Protein AF-A0A2G9P4E6-F1 (afdb_monomer_lite)

pLDDT: mean 77.81, std 8.32, range [44.06, 91.06]

Structure (mmCIF, N/CA/C/O backbone):
data_AF-A0A2G9P4E6-F1
#
_entry.id   AF-A0A2G9P4E6-F1
#
loop_
_atom_site.group_PDB
_atom_site.id
_atom_site.type_symbol
_atom_site.label_atom_id
_atom_site.label_alt_id
_atom_site.label_comp_id
_atom_site.label_asym_id
_atom_site.label_entity_id
_atom_site.label_seq_id
_atom_site.pdbx_PDB_ins_code
_atom_site.Cartn_x
_atom_site.Cartn_y
_atom_site.Cartn_z
_atom_site.occupancy
_atom_site.B_iso_or_equiv
_atom_site.auth_seq_id
_atom_site.auth_comp_id
_atom_site.auth_asym_id
_atom_site.auth_atom_id
_atom_site.pdbx_PDB_model_num
ATOM 1 N N . MET A 1 1 ? 34.837 13.755 -9.586 1.00 62.09 1 MET A N 1
ATOM 2 C CA . MET A 1 1 ? 35.731 12.711 -10.131 1.00 62.09 1 MET A CA 1
ATOM 3 C C . MET A 1 1 ? 35.060 11.338 -10.249 1.00 62.09 1 MET A C 1
ATOM 5 O O . MET A 1 1 ? 34.879 10.914 -11.375 1.00 62.09 1 MET A O 1
ATOM 9 N N . ALA A 1 2 ? 34.609 10.658 -9.181 1.00 68.62 2 ALA A N 1
ATOM 10 C CA . ALA A 1 2 ? 33.966 9.331 -9.329 1.00 68.62 2 ALA A CA 1
ATOM 11 C C . ALA A 1 2 ? 32.611 9.359 -10.075 1.00 68.62 2 ALA A C 1
ATOM 13 O O . ALA A 1 2 ? 32.359 8.516 -10.927 1.00 68.62 2 ALA A O 1
ATOM 14 N N . LEU A 1 3 ? 31.765 10.362 -9.806 1.00 71.12 3 LEU A N 1
ATOM 15 C CA . LEU A 1 3 ? 30.466 10.526 -10.477 1.00 71.12 3 LEU A CA 1
ATOM 16 C C . LEU A 1 3 ? 30.617 10.814 -11.982 1.00 71.12 3 LEU A C 1
ATOM 18 O O . LEU A 1 3 ? 29.893 10.263 -12.796 1.00 71.12 3 LEU A O 1
ATOM 22 N N . GLU A 1 4 ? 31.603 11.634 -12.344 1.00 73.69 4 GLU A N 1
ATOM 23 C CA . GLU A 1 4 ? 31.941 11.991 -13.730 1.00 73.69 4 GLU A CA 1
ATOM 24 C C . GLU A 1 4 ? 32.407 10.773 -14.532 1.00 73.69 4 GLU A C 1
ATOM 26 O O . GLU A 1 4 ? 31.990 10.571 -15.667 1.00 73.69 4 GLU A O 1
ATOM 31 N N . HIS A 1 5 ? 33.211 9.909 -13.905 1.00 70.69 5 HIS A N 1
ATOM 32 C CA . HIS A 1 5 ? 33.653 8.664 -14.518 1.00 70.69 5 HIS A CA 1
ATOM 33 C C . HIS A 1 5 ? 32.486 7.689 -14.726 1.00 70.69 5 HIS A C 1
ATOM 35 O O . HIS A 1 5 ? 32.391 7.079 -15.784 1.00 70.69 5 HIS A O 1
ATOM 41 N N . VAL A 1 6 ? 31.565 7.569 -13.762 1.00 76.56 6 VAL A N 1
ATOM 42 C CA . VAL A 1 6 ? 30.367 6.721 -13.905 1.00 76.56 6 VAL A CA 1
ATOM 43 C C . VAL A 1 6 ? 29.456 7.233 -15.023 1.00 76.56 6 VAL A C 1
ATOM 45 O O . VAL A 1 6 ? 28.957 6.433 -15.810 1.00 76.56 6 VAL A O 1
ATOM 48 N N . VAL A 1 7 ? 29.274 8.552 -15.133 1.00 75.38 7 VAL A N 1
ATOM 49 C CA . VAL A 1 7 ? 28.469 9.172 -16.199 1.00 75.38 7 VAL A CA 1
ATOM 50 C C . VAL A 1 7 ? 29.104 8.950 -17.575 1.00 75.38 7 VAL A C 1
ATOM 52 O O . VAL A 1 7 ? 28.402 8.555 -18.504 1.00 75.38 7 VAL A O 1
ATOM 55 N N . ASN A 1 8 ? 30.423 9.118 -17.702 1.00 80.06 8 ASN A N 1
ATOM 56 C CA . ASN A 1 8 ? 31.126 8.892 -18.968 1.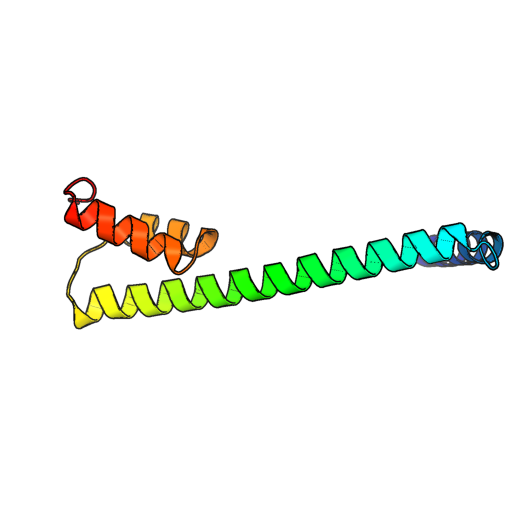00 80.06 8 ASN A CA 1
ATOM 57 C C . ASN A 1 8 ? 31.113 7.413 -19.377 1.00 80.06 8 ASN A C 1
ATOM 59 O O . ASN A 1 8 ? 30.799 7.100 -20.523 1.00 80.06 8 ASN A O 1
ATOM 63 N N . THR A 1 9 ? 31.342 6.490 -18.438 1.00 75.75 9 THR A N 1
ATOM 64 C CA . THR A 1 9 ? 31.268 5.044 -18.706 1.00 75.75 9 THR A CA 1
ATOM 65 C C . THR A 1 9 ? 29.844 4.599 -19.055 1.00 75.75 9 THR A C 1
ATOM 67 O O . THR A 1 9 ? 29.662 3.759 -19.937 1.00 75.75 9 THR A O 1
ATOM 70 N N . ALA A 1 10 ? 28.817 5.179 -18.424 1.00 70.00 10 ALA A N 1
ATOM 71 C CA . ALA A 1 10 ? 27.423 4.935 -18.791 1.00 70.00 10 ALA A CA 1
ATOM 72 C C . ALA A 1 10 ? 27.097 5.465 -20.199 1.00 70.00 10 ALA A C 1
ATOM 74 O O . ALA A 1 10 ? 26.399 4.786 -20.951 1.00 70.00 10 ALA A O 1
ATOM 75 N N . GLY A 1 11 ? 27.634 6.629 -20.579 1.00 69.50 11 GLY A N 1
ATOM 76 C CA . GLY A 1 11 ? 27.477 7.211 -21.917 1.00 69.50 11 GLY A CA 1
ATOM 77 C C . GLY A 1 11 ? 28.169 6.402 -23.019 1.00 69.50 11 GLY A C 1
ATOM 78 O O . GLY A 1 11 ? 27.571 6.145 -24.062 1.00 69.50 11 GLY A O 1
ATOM 79 N N . GLU A 1 12 ? 29.393 5.931 -22.776 1.00 73.38 12 GLU A N 1
ATOM 80 C CA . GLU A 1 12 ? 30.121 5.051 -23.703 1.00 73.38 12 GLU A CA 1
ATOM 81 C C . GLU A 1 12 ? 29.434 3.689 -23.856 1.00 73.38 12 GLU A C 1
ATOM 83 O O . GLU A 1 12 ? 29.288 3.181 -24.967 1.00 73.38 12 GLU A O 1
ATOM 88 N N . THR A 1 13 ? 28.933 3.128 -22.752 1.00 69.06 13 THR A N 1
ATOM 89 C CA . THR A 1 13 ? 28.157 1.882 -22.763 1.00 69.06 13 THR A CA 1
ATOM 90 C C . THR A 1 13 ? 26.848 2.062 -23.533 1.00 69.06 13 THR A C 1
ATOM 92 O O . THR A 1 13 ? 26.516 1.226 -24.365 1.00 69.06 13 THR A O 1
ATOM 95 N N . ALA A 1 14 ? 26.138 3.176 -23.330 1.00 64.12 14 ALA A N 1
ATOM 96 C CA . ALA A 1 14 ? 24.914 3.489 -24.062 1.00 64.12 14 ALA A CA 1
ATOM 97 C C . ALA A 1 14 ? 25.158 3.636 -25.573 1.00 64.12 14 ALA A C 1
ATOM 99 O O . ALA A 1 14 ? 24.364 3.125 -26.358 1.00 64.12 14 ALA A O 1
ATOM 100 N N . ASN A 1 15 ? 26.271 4.253 -25.986 1.00 68.19 15 ASN A N 1
ATOM 101 C CA . ASN A 1 15 ? 26.627 4.398 -27.401 1.00 68.19 15 ASN A CA 1
ATOM 102 C C . ASN A 1 15 ? 26.871 3.055 -28.104 1.00 68.19 15 ASN A C 1
ATOM 104 O O . ASN A 1 15 ? 26.514 2.914 -29.271 1.00 68.19 15 ASN A O 1
ATOM 108 N N . ASN A 1 16 ? 27.395 2.051 -27.394 1.00 69.31 16 ASN A N 1
ATOM 109 C CA . ASN A 1 16 ? 27.570 0.695 -27.932 1.00 69.31 16 ASN A CA 1
ATOM 110 C C . ASN A 1 16 ? 26.245 -0.058 -28.148 1.00 69.31 16 ASN A C 1
ATOM 112 O O . ASN A 1 16 ? 26.225 -1.102 -28.795 1.00 69.31 16 ASN A O 1
ATOM 116 N N . PHE A 1 17 ? 25.145 0.468 -27.610 1.00 64.62 17 PHE A N 1
ATOM 117 C CA . PHE A 1 17 ? 23.814 -0.132 -27.646 1.00 64.62 17 PHE A CA 1
ATOM 118 C C . PHE A 1 17 ? 22.819 0.650 -28.523 1.00 64.62 17 PHE A C 1
ATOM 120 O O . PHE A 1 17 ? 21.667 0.237 -28.681 1.00 64.62 17 PHE A O 1
ATOM 127 N N . ILE A 1 18 ? 23.253 1.762 -29.129 1.00 65.69 18 ILE A N 1
ATOM 128 C CA . ILE A 1 18 ? 22.450 2.541 -30.078 1.00 65.69 18 ILE A CA 1
ATOM 129 C C . ILE A 1 18 ? 22.270 1.731 -31.368 1.00 65.69 18 ILE A C 1
ATOM 131 O O . ILE A 1 18 ? 23.231 1.424 -32.067 1.00 65.69 18 ILE A O 1
ATOM 135 N N . GLY A 1 19 ? 21.015 1.417 -31.696 1.00 65.44 19 GLY A N 1
ATOM 136 C CA . GLY A 1 19 ? 20.637 0.723 -32.931 1.00 65.44 19 GLY A CA 1
ATOM 137 C C . GLY A 1 19 ? 20.199 -0.731 -32.750 1.00 65.44 19 GLY A C 1
ATOM 138 O O . GLY A 1 19 ? 19.698 -1.311 -33.710 1.00 65.44 19 GLY A O 1
ATOM 139 N N . ASP A 1 20 ? 20.312 -1.305 -31.545 1.00 71.62 20 ASP A N 1
ATOM 140 C CA . ASP A 1 20 ? 19.772 -2.639 -31.258 1.00 71.62 20 ASP A CA 1
ATOM 141 C C . ASP A 1 20 ? 18.279 -2.550 -30.865 1.00 71.62 20 ASP A C 1
ATOM 143 O O . ASP A 1 20 ? 17.944 -2.028 -29.791 1.00 71.62 20 ASP A O 1
ATOM 147 N N . PRO A 1 21 ? 17.351 -3.063 -31.697 1.00 72.38 21 PRO A N 1
ATOM 148 C CA . PRO A 1 21 ? 15.920 -3.039 -31.398 1.00 72.38 21 PRO A CA 1
ATOM 149 C C . PRO A 1 21 ? 15.560 -3.812 -30.118 1.00 72.38 21 PRO A C 1
ATOM 151 O O . PRO A 1 21 ? 14.555 -3.496 -29.480 1.00 72.38 21 PRO A O 1
ATOM 154 N N . THR A 1 22 ? 16.384 -4.772 -29.688 1.00 76.88 22 THR A N 1
ATOM 155 C CA . THR A 1 22 ? 16.178 -5.558 -28.458 1.00 76.88 22 THR A CA 1
ATOM 156 C C . THR A 1 22 ? 16.253 -4.679 -27.211 1.00 76.88 22 THR A C 1
ATOM 158 O O . THR A 1 22 ? 15.452 -4.812 -26.285 1.00 76.88 22 THR A O 1
ATOM 161 N N . ILE A 1 23 ? 17.185 -3.728 -27.199 1.00 79.81 23 ILE A N 1
ATOM 162 C CA . ILE A 1 23 ? 17.428 -2.838 -26.057 1.00 79.81 23 ILE A CA 1
ATOM 163 C C . ILE A 1 23 ? 16.322 -1.794 -25.953 1.00 79.81 23 ILE A C 1
ATOM 165 O O . ILE A 1 23 ? 15.883 -1.458 -24.851 1.00 79.81 23 ILE A O 1
ATOM 169 N N . LEU A 1 24 ? 15.795 -1.355 -27.098 1.00 76.38 24 LEU A N 1
ATOM 170 C CA . LEU A 1 24 ? 14.622 -0.492 -27.154 1.00 76.38 24 LEU A CA 1
ATOM 171 C C . LEU A 1 24 ? 13.399 -1.172 -26.515 1.00 76.38 24 LEU A C 1
ATOM 173 O O . LEU A 1 24 ? 12.698 -0.556 -25.712 1.00 76.38 24 LEU A O 1
ATOM 177 N N . VAL A 1 25 ? 13.177 -2.459 -26.808 1.00 84.06 25 VAL A N 1
ATOM 178 C CA . VAL A 1 25 ? 12.082 -3.244 -26.213 1.00 84.06 25 VAL A CA 1
ATOM 179 C C . VAL A 1 25 ? 12.261 -3.386 -24.699 1.00 84.06 25 VAL A C 1
ATOM 181 O O . VAL A 1 25 ? 11.314 -3.141 -23.952 1.00 84.06 25 VAL A O 1
ATOM 184 N N . ILE A 1 26 ? 13.469 -3.708 -24.224 1.00 86.38 26 ILE A N 1
ATOM 185 C CA . ILE A 1 26 ? 13.765 -3.811 -22.783 1.00 86.38 26 ILE A CA 1
ATOM 186 C C . ILE A 1 26 ? 13.530 -2.467 -22.076 1.00 86.38 26 ILE A C 1
ATOM 188 O O . ILE A 1 26 ? 12.907 -2.429 -21.012 1.00 86.38 26 ILE A O 1
ATOM 192 N N . GLY A 1 27 ? 13.970 -1.360 -22.681 1.00 83.94 27 GLY A N 1
ATOM 193 C CA . GLY A 1 27 ? 13.747 -0.013 -22.159 1.00 83.94 27 GLY A CA 1
ATOM 194 C C . GLY A 1 27 ? 12.261 0.335 -22.040 1.00 83.94 27 GLY A C 1
ATOM 195 O O . GLY A 1 27 ? 11.824 0.822 -20.998 1.00 83.94 27 GLY A O 1
ATOM 196 N N . ILE A 1 28 ? 11.460 0.020 -23.062 1.00 88.25 28 ILE A N 1
ATOM 197 C CA . ILE A 1 28 ? 10.004 0.235 -23.038 1.00 88.25 28 ILE A CA 1
ATOM 198 C C . ILE A 1 28 ? 9.346 -0.589 -21.923 1.00 88.25 28 ILE A C 1
ATOM 200 O O . ILE A 1 28 ? 8.527 -0.056 -21.173 1.00 88.25 28 ILE A O 1
ATOM 204 N N . VAL A 1 29 ? 9.724 -1.861 -21.763 1.00 89.94 29 VAL A N 1
ATOM 205 C CA . VAL A 1 29 ? 9.191 -2.729 -20.697 1.00 89.94 29 VAL A CA 1
ATOM 206 C C . VAL A 1 29 ? 9.523 -2.171 -19.309 1.00 89.94 29 VAL A C 1
ATOM 208 O O . VAL A 1 29 ? 8.645 -2.121 -18.446 1.00 89.94 29 VAL A O 1
ATOM 211 N N . LEU A 1 30 ? 10.751 -1.687 -19.101 1.00 88.44 30 LEU A N 1
ATOM 212 C CA . LEU A 1 30 ? 11.166 -1.034 -17.854 1.00 88.44 30 LEU A CA 1
ATOM 213 C C . LEU A 1 30 ? 10.359 0.235 -17.563 1.00 88.44 30 LEU A C 1
ATOM 215 O O . LEU A 1 30 ? 9.929 0.436 -16.426 1.00 88.44 30 LEU A O 1
ATOM 219 N N . ILE A 1 31 ? 10.106 1.067 -18.576 1.00 89.56 31 ILE A N 1
ATOM 220 C CA . ILE A 1 31 ? 9.286 2.277 -18.430 1.00 89.56 31 ILE A CA 1
ATOM 221 C C . ILE A 1 31 ? 7.849 1.907 -18.044 1.00 89.56 31 ILE A C 1
ATOM 223 O O . ILE A 1 31 ? 7.298 2.488 -17.109 1.00 89.56 31 ILE A O 1
ATOM 227 N N . ILE A 1 32 ? 7.248 0.916 -18.709 1.00 91.06 32 ILE A N 1
ATOM 228 C CA . ILE A 1 32 ? 5.889 0.448 -18.394 1.00 91.06 32 ILE A CA 1
ATOM 229 C C . ILE A 1 32 ? 5.820 -0.083 -16.956 1.00 91.06 32 ILE A C 1
ATOM 231 O O . ILE A 1 32 ? 4.912 0.285 -16.206 1.00 91.06 32 ILE A O 1
ATOM 235 N N . ALA A 1 33 ? 6.793 -0.900 -16.546 1.00 89.25 33 ALA A N 1
ATOM 236 C CA . ALA A 1 33 ? 6.877 -1.419 -15.183 1.00 89.25 33 ALA A CA 1
ATOM 237 C C . ALA A 1 33 ? 7.015 -0.286 -14.152 1.00 89.25 33 ALA A C 1
ATOM 239 O O . ALA A 1 33 ? 6.298 -0.272 -13.148 1.00 89.25 33 ALA A O 1
ATOM 240 N N . ALA A 1 34 ? 7.867 0.707 -14.421 1.00 88.75 34 ALA A N 1
ATOM 241 C CA . ALA A 1 34 ? 8.036 1.869 -13.554 1.00 88.75 34 ALA A CA 1
ATOM 242 C C . ALA A 1 34 ? 6.734 2.678 -13.415 1.00 88.75 34 ALA A C 1
ATOM 244 O O . ALA A 1 34 ? 6.343 3.034 -12.301 1.00 88.75 34 ALA A O 1
ATOM 245 N N . VAL A 1 35 ? 6.017 2.922 -14.518 1.00 89.69 35 VAL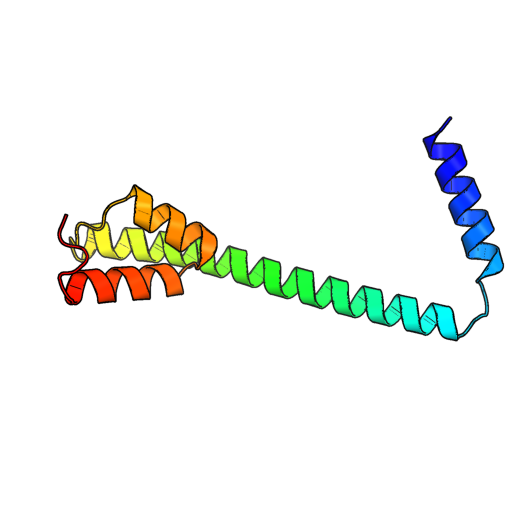 A N 1
ATOM 246 C CA . VAL A 1 35 ? 4.727 3.635 -14.508 1.00 89.69 35 VAL A CA 1
ATOM 247 C C . VAL A 1 35 ? 3.660 2.861 -13.726 1.00 89.69 35 VAL A C 1
ATOM 249 O O . VAL A 1 35 ? 2.908 3.466 -12.953 1.00 89.69 35 VAL A O 1
ATOM 252 N N . LEU A 1 36 ? 3.608 1.533 -13.873 1.00 86.56 36 LEU A N 1
ATOM 253 C CA . LEU A 1 36 ? 2.707 0.670 -13.101 1.00 86.56 36 LEU A CA 1
ATOM 254 C C . LEU A 1 36 ? 2.986 0.779 -11.599 1.00 86.56 36 LEU A C 1
ATOM 256 O O . LEU A 1 36 ? 2.060 1.031 -10.825 1.00 86.56 36 LEU A O 1
ATOM 260 N N . ILE A 1 37 ? 4.254 0.674 -11.195 1.00 86.69 37 ILE A N 1
ATOM 261 C CA . ILE A 1 37 ? 4.670 0.804 -9.791 1.00 86.69 37 ILE A CA 1
ATOM 262 C C . ILE A 1 37 ? 4.293 2.184 -9.241 1.00 86.69 37 ILE A C 1
ATOM 264 O O . ILE A 1 37 ? 3.669 2.270 -8.184 1.00 86.69 37 ILE A O 1
ATOM 268 N N . PHE A 1 38 ? 4.593 3.268 -9.965 1.00 82.88 38 PHE A N 1
ATOM 269 C CA . PHE A 1 38 ? 4.246 4.626 -9.531 1.00 82.88 38 PHE A CA 1
ATOM 270 C C . PHE A 1 38 ? 2.733 4.831 -9.387 1.00 82.88 38 PHE A C 1
ATOM 272 O O . PHE A 1 38 ? 2.279 5.493 -8.451 1.00 82.88 38 PHE A O 1
ATOM 279 N N . THR A 1 39 ? 1.941 4.258 -10.293 1.00 80.31 39 THR A N 1
ATOM 280 C CA . THR A 1 39 ? 0.474 4.336 -10.239 1.00 80.31 39 THR A CA 1
ATOM 281 C C . THR A 1 39 ? -0.086 3.591 -9.027 1.00 80.31 39 THR A C 1
ATOM 283 O O . THR A 1 39 ? -0.965 4.108 -8.332 1.00 80.31 39 THR A O 1
ATOM 286 N N . LEU A 1 40 ? 0.441 2.399 -8.740 1.00 79.75 40 LEU A N 1
ATOM 287 C CA . LEU A 1 40 ? 0.058 1.618 -7.563 1.00 79.75 40 LEU A CA 1
ATOM 288 C C . LEU A 1 40 ? 0.472 2.318 -6.265 1.00 79.75 40 LEU A C 1
ATOM 290 O O . LEU A 1 40 ? -0.329 2.395 -5.335 1.00 79.75 40 LEU A O 1
ATOM 294 N N . LEU A 1 41 ? 1.667 2.909 -6.224 1.00 79.94 41 LEU A N 1
ATOM 295 C CA . LEU A 1 41 ? 2.162 3.630 -5.054 1.00 79.94 41 LEU A CA 1
ATOM 296 C C . LEU A 1 41 ? 1.291 4.849 -4.724 1.00 79.94 41 LEU A C 1
ATOM 298 O O . LEU A 1 41 ? 0.908 5.044 -3.571 1.00 79.94 41 LEU A O 1
ATOM 302 N N . LYS A 1 42 ? 0.890 5.627 -5.740 1.00 76.06 42 LYS A N 1
ATOM 303 C CA . LYS A 1 42 ? -0.060 6.738 -5.559 1.00 76.06 42 LYS A CA 1
ATOM 304 C C . LYS A 1 42 ? -1.396 6.254 -4.992 1.00 76.06 42 LYS A C 1
ATOM 306 O O . LYS A 1 42 ? -1.927 6.885 -4.081 1.00 76.06 42 LYS A O 1
ATOM 311 N N . LYS A 1 43 ? -1.923 5.127 -5.484 1.00 77.88 43 LYS A N 1
ATOM 312 C CA . LYS A 1 43 ? -3.158 4.530 -4.947 1.00 77.88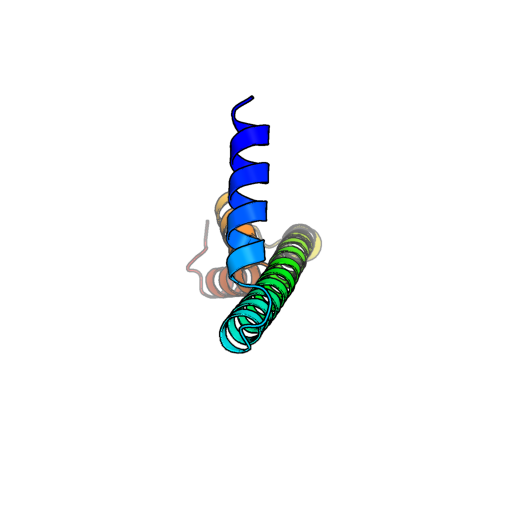 43 LYS A CA 1
ATOM 313 C C . LYS A 1 43 ? -3.012 4.107 -3.486 1.00 77.88 43 LYS A C 1
ATOM 315 O O . LYS A 1 43 ? -3.935 4.353 -2.717 1.00 77.88 43 LYS A O 1
ATOM 320 N N . ILE A 1 44 ? -1.880 3.523 -3.093 1.00 79.69 44 ILE A N 1
ATOM 321 C CA . ILE A 1 44 ? -1.619 3.124 -1.699 1.00 79.69 44 ILE A CA 1
ATOM 322 C C . ILE A 1 44 ? -1.623 4.349 -0.779 1.00 79.69 44 ILE A C 1
ATOM 324 O O . ILE A 1 44 ? -2.294 4.330 0.250 1.00 79.69 44 ILE A O 1
ATOM 328 N N . ILE A 1 45 ? -0.955 5.435 -1.178 1.00 79.44 45 ILE A N 1
ATOM 329 C CA . ILE A 1 45 ? -0.904 6.676 -0.389 1.00 79.44 45 ILE A CA 1
ATOM 330 C C . ILE A 1 45 ? -2.308 7.269 -0.217 1.00 79.44 45 ILE A C 1
ATOM 332 O O . ILE A 1 45 ? -2.719 7.563 0.905 1.00 79.44 45 ILE A O 1
ATOM 336 N N . VAL A 1 46 ? -3.074 7.395 -1.307 1.00 81.06 46 VAL A N 1
ATOM 337 C CA . VAL A 1 46 ? -4.455 7.907 -1.249 1.00 81.06 46 VAL A CA 1
ATOM 338 C C . VAL A 1 46 ? -5.332 7.018 -0.363 1.00 81.06 46 VAL A C 1
ATOM 340 O O . VAL A 1 46 ? -6.096 7.527 0.456 1.00 81.06 46 VAL A O 1
ATOM 343 N N . ASN A 1 47 ? -5.193 5.695 -0.476 1.00 81.44 47 ASN A N 1
ATOM 344 C CA . ASN A 1 47 ? -5.958 4.740 0.323 1.00 81.44 47 ASN A CA 1
ATOM 345 C C . ASN A 1 47 ? -5.586 4.789 1.817 1.00 81.44 47 ASN A C 1
ATOM 347 O O . ASN A 1 47 ? -6.455 4.604 2.669 1.00 81.44 47 ASN A O 1
ATOM 351 N N . SER A 1 48 ? -4.320 5.067 2.142 1.00 81.44 48 SER A N 1
ATOM 352 C CA . SER A 1 48 ? -3.847 5.254 3.518 1.00 81.44 48 SER A CA 1
ATOM 353 C C . SER A 1 48 ? -4.421 6.519 4.158 1.00 81.44 48 SER A C 1
ATOM 355 O O . SER A 1 48 ? -4.991 6.455 5.249 1.00 81.44 48 SER A O 1
ATOM 357 N N . ILE A 1 49 ? -4.380 7.645 3.438 1.00 84.56 49 ILE A N 1
ATOM 358 C CA . ILE A 1 49 ? -4.945 8.921 3.903 1.00 84.56 49 ILE A CA 1
ATOM 359 C C . ILE A 1 49 ? -6.455 8.794 4.131 1.00 84.56 49 ILE A C 1
ATOM 361 O O . ILE A 1 49 ? -6.952 9.202 5.180 1.00 84.56 49 ILE A O 1
ATOM 365 N N . LEU A 1 50 ? -7.187 8.181 3.194 1.00 83.75 50 LEU A N 1
ATOM 366 C CA . LEU A 1 50 ? -8.618 7.927 3.377 1.00 83.75 50 LEU A CA 1
ATOM 367 C C . LEU A 1 50 ? -8.889 7.018 4.587 1.00 83.75 50 LEU A C 1
ATOM 369 O O . LEU A 1 50 ? -9.846 7.266 5.317 1.00 83.75 50 LEU A O 1
ATOM 373 N N . GLY A 1 51 ? -8.042 6.014 4.840 1.00 83.12 51 GLY A N 1
ATOM 374 C CA . GLY A 1 51 ? -8.127 5.167 6.034 1.00 83.12 51 GLY A CA 1
ATOM 375 C C . GLY A 1 51 ? -8.043 5.969 7.331 1.00 83.12 51 GLY A C 1
ATOM 376 O O . GLY A 1 51 ? -8.861 5.778 8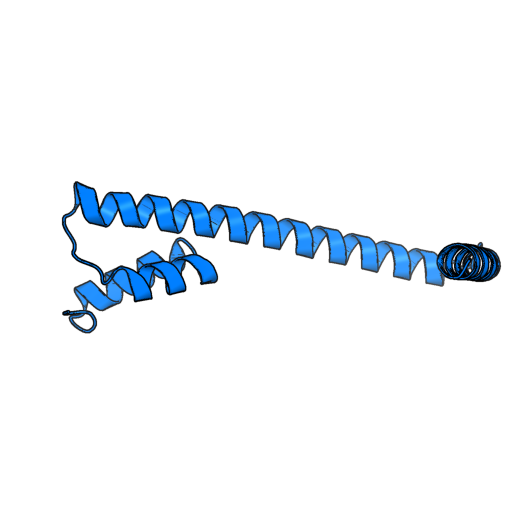.229 1.00 83.12 51 GLY A O 1
ATOM 377 N N . LEU A 1 52 ? -7.112 6.920 7.406 1.00 84.25 52 LEU A N 1
ATOM 378 C CA . LEU A 1 52 ? -6.939 7.779 8.578 1.00 84.25 52 LEU A CA 1
ATOM 379 C C . LEU A 1 52 ? -8.099 8.773 8.759 1.00 84.25 52 LEU A C 1
ATOM 381 O O . LEU A 1 52 ? -8.544 9.007 9.882 1.00 84.25 52 LEU A O 1
ATOM 385 N N . ILE A 1 53 ? -8.642 9.308 7.662 1.00 85.50 53 ILE A N 1
ATOM 386 C CA . ILE A 1 53 ? -9.841 10.161 7.699 1.00 85.50 53 ILE A CA 1
ATOM 387 C C . ILE A 1 53 ? -11.038 9.371 8.242 1.00 85.50 53 ILE A C 1
ATOM 389 O O . ILE A 1 53 ? -11.723 9.833 9.155 1.00 85.50 53 ILE A O 1
ATOM 393 N N . VAL A 1 54 ? -11.274 8.165 7.721 1.00 85.00 54 VAL A N 1
ATOM 394 C CA . VAL A 1 54 ? -12.387 7.311 8.161 1.00 85.00 54 VAL A CA 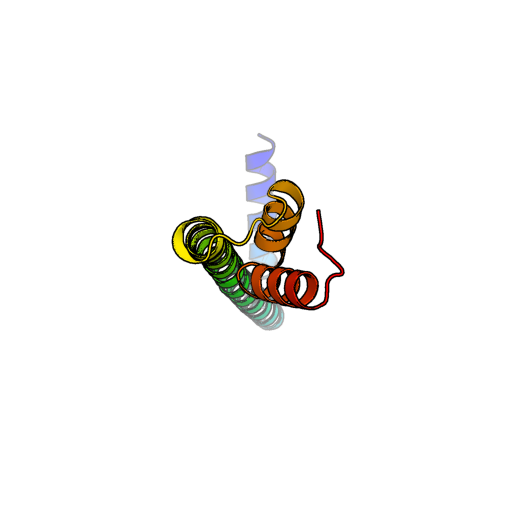1
ATOM 395 C C . VAL A 1 54 ? -12.217 6.879 9.617 1.00 85.00 54 VAL A C 1
ATOM 397 O O . VAL A 1 54 ? -13.196 6.884 10.359 1.00 85.00 54 VAL A O 1
ATOM 400 N N . PHE A 1 55 ? -10.991 6.595 10.062 1.00 83.69 55 PHE A N 1
ATOM 401 C CA . PHE A 1 55 ? -10.700 6.354 11.476 1.00 83.69 55 PHE A CA 1
ATOM 402 C C . PHE A 1 55 ? -11.130 7.525 12.369 1.00 83.69 55 PHE A C 1
ATOM 404 O O . PHE A 1 55 ? -11.823 7.316 13.364 1.00 83.69 55 PHE A O 1
ATOM 411 N N . GLY A 1 56 ? -10.781 8.758 11.984 1.00 82.38 56 GLY A N 1
ATOM 412 C CA . GLY A 1 56 ? -11.195 9.961 12.707 1.00 82.38 56 GLY A CA 1
ATOM 413 C C . GLY A 1 56 ? -12.716 10.124 12.763 1.00 82.38 56 GLY A C 1
ATOM 414 O O . GLY A 1 56 ? -13.259 10.446 13.818 1.00 82.38 56 GLY A O 1
ATOM 415 N N . ILE A 1 57 ? -13.415 9.834 11.659 1.00 84.88 57 ILE A N 1
ATOM 416 C CA . ILE A 1 57 ? -14.884 9.870 11.604 1.00 84.88 57 ILE A CA 1
ATOM 417 C C . ILE A 1 57 ? -15.490 8.825 12.549 1.00 84.88 57 ILE A C 1
ATOM 419 O O . ILE A 1 57 ? -16.389 9.150 13.316 1.00 84.88 57 ILE A O 1
ATOM 423 N N . ILE A 1 58 ? -14.996 7.586 12.540 1.00 83.75 58 ILE A N 1
ATOM 424 C CA . ILE A 1 58 ? -15.506 6.513 13.408 1.00 83.75 58 ILE A CA 1
ATOM 425 C C . ILE A 1 58 ? -15.284 6.852 14.885 1.00 83.75 58 ILE A C 1
ATOM 427 O O . ILE A 1 58 ? -16.202 6.712 15.693 1.00 83.75 58 ILE A O 1
ATOM 431 N N . HIS A 1 59 ? -14.090 7.334 15.227 1.00 80.62 59 HIS A N 1
ATOM 432 C CA . HIS A 1 59 ? -13.741 7.671 16.601 1.00 80.62 59 HIS A CA 1
ATOM 433 C C . HIS A 1 59 ? -14.543 8.876 17.120 1.00 80.62 59 HIS A C 1
ATOM 435 O O . HIS A 1 59 ? -14.996 8.865 18.261 1.00 80.62 59 HIS A O 1
ATOM 441 N N . PHE A 1 60 ? -14.745 9.912 16.295 1.00 78.69 60 PHE A N 1
ATOM 442 C CA . PHE A 1 60 ? -15.404 11.152 16.722 1.00 78.69 60 PHE A CA 1
ATOM 443 C C . PHE A 1 60 ? -16.934 11.125 16.586 1.00 78.69 60 PHE A C 1
ATOM 445 O O . PHE A 1 60 ? -17.629 11.659 17.445 1.00 78.69 60 PHE A O 1
ATOM 452 N N . VAL A 1 61 ? -17.471 10.521 15.520 1.00 80.94 61 VAL A N 1
ATOM 453 C CA . VAL A 1 61 ? -18.916 10.530 15.217 1.00 80.94 61 VAL A CA 1
ATOM 454 C C . VAL A 1 61 ? -19.621 9.298 15.778 1.00 80.94 61 VAL A C 1
ATOM 456 O O . VAL A 1 61 ? -20.711 9.420 16.327 1.00 80.94 61 VAL A O 1
ATOM 459 N N . ILE A 1 62 ? -19.021 8.113 15.635 1.00 77.31 62 ILE A N 1
ATOM 460 C CA . ILE A 1 62 ? -19.648 6.841 16.041 1.00 77.31 62 ILE A CA 1
ATOM 461 C C . ILE A 1 62 ? -19.272 6.479 17.489 1.00 77.31 62 ILE A C 1
ATOM 463 O O . ILE A 1 62 ? -19.961 5.694 18.131 1.00 77.31 62 ILE A O 1
ATOM 467 N N . GLY A 1 63 ? -18.205 7.074 18.033 1.00 73.44 63 GLY A N 1
ATOM 468 C CA . GLY A 1 63 ? -17.770 6.850 19.414 1.00 73.44 63 GLY A CA 1
ATOM 469 C C . GLY A 1 63 ? -17.185 5.456 19.657 1.00 73.44 63 GLY A C 1
ATOM 470 O O . GLY A 1 63 ? -17.080 5.027 20.805 1.00 73.44 63 GLY A O 1
ATOM 471 N N . ILE A 1 64 ? -16.808 4.738 18.592 1.00 77.06 64 ILE A N 1
ATOM 472 C CA . ILE A 1 64 ? -16.165 3.428 18.706 1.00 77.06 64 ILE A CA 1
ATOM 473 C C . ILE A 1 64 ? -14.717 3.645 19.145 1.00 77.06 64 ILE A C 1
ATOM 475 O O . ILE A 1 64 ? -13.904 4.204 18.403 1.00 77.06 64 ILE A O 1
ATOM 479 N N . GLN A 1 65 ? -14.396 3.180 20.350 1.00 72.00 65 GLN A N 1
ATOM 480 C CA . GLN A 1 65 ? -13.039 3.191 20.884 1.00 72.00 65 GLN A CA 1
ATOM 481 C C . GLN A 1 65 ? -12.258 2.033 20.260 1.00 72.00 65 GLN A C 1
ATOM 483 O O . GLN A 1 65 ? -12.296 0.902 20.731 1.00 72.00 65 GLN A O 1
ATOM 488 N N . LEU A 1 66 ? -11.598 2.313 19.137 1.00 71.88 66 LEU A N 1
ATOM 489 C CA . LEU A 1 66 ? -10.623 1.408 18.535 1.00 71.88 66 LEU A CA 1
ATOM 490 C C . LEU A 1 66 ? -9.229 1.720 19.102 1.00 71.88 66 LEU A C 1
ATOM 492 O O . LEU A 1 66 ? -8.870 2.897 19.219 1.00 71.88 66 LEU A O 1
ATOM 496 N N . PRO A 1 67 ? -8.398 0.705 19.398 1.00 76.75 67 PRO A N 1
ATOM 497 C CA . PRO A 1 67 ? -7.071 0.928 19.950 1.00 76.75 67 PRO A CA 1
ATOM 498 C C . PRO A 1 67 ? -6.199 1.680 18.937 1.00 76.75 67 PRO A C 1
ATOM 500 O O . PRO A 1 67 ? -5.932 1.206 17.830 1.00 76.75 67 PRO A O 1
ATOM 503 N N . PHE A 1 68 ? -5.749 2.878 19.315 1.00 74.19 68 PHE A N 1
ATOM 504 C CA . PHE A 1 68 ? -5.112 3.830 18.400 1.00 74.19 68 PHE A CA 1
ATOM 505 C C . PHE A 1 68 ? -3.873 3.252 17.702 1.00 74.19 68 PHE A C 1
ATOM 507 O O . PHE A 1 68 ? -3.763 3.327 16.482 1.00 74.19 68 PHE A O 1
ATOM 514 N N . ILE A 1 69 ? -2.975 2.612 18.460 1.00 79.69 69 ILE A N 1
ATOM 515 C CA . ILE A 1 69 ? -1.700 2.085 17.946 1.00 79.69 69 ILE A CA 1
ATOM 516 C C . ILE A 1 69 ? -1.918 0.995 16.870 1.00 79.69 69 ILE A C 1
ATOM 518 O O . ILE A 1 69 ? -1.421 1.175 15.755 1.00 79.69 69 ILE A O 1
ATOM 522 N N . PRO A 1 70 ? -2.685 -0.092 17.119 1.00 79.75 70 PRO A N 1
ATOM 523 C CA . PRO A 1 70 ? -2.995 -1.089 16.091 1.00 79.75 70 PRO A CA 1
ATOM 524 C C . PRO A 1 70 ? -3.659 -0.490 14.857 1.00 79.75 70 PRO A C 1
ATOM 526 O O . PRO A 1 70 ? -3.299 -0.823 13.729 1.00 79.75 70 PRO A O 1
ATOM 529 N N . THR A 1 71 ? -4.609 0.422 15.062 1.00 78.88 71 THR A N 1
ATOM 530 C CA . THR A 1 71 ? -5.389 0.982 13.957 1.00 78.88 71 THR A CA 1
ATOM 531 C C . THR A 1 71 ? -4.523 1.853 13.051 1.00 78.88 71 THR A C 1
ATOM 533 O O . THR A 1 71 ? -4.661 1.810 11.829 1.00 78.88 71 THR A O 1
ATOM 536 N N . LEU A 1 72 ? -3.560 2.576 13.622 1.00 79.12 72 LEU A N 1
ATOM 537 C CA . LEU A 1 72 ? -2.609 3.395 12.875 1.00 79.12 72 LEU A CA 1
ATOM 538 C C . LEU A 1 72 ? -1.629 2.536 12.060 1.00 79.12 72 LEU A C 1
ATOM 540 O O . LEU A 1 72 ? -1.375 2.830 10.895 1.00 79.12 72 LEU A O 1
ATOM 544 N N . ILE A 1 73 ? -1.147 1.422 12.620 1.00 80.94 73 ILE A N 1
ATOM 545 C CA . ILE A 1 73 ? -0.285 0.469 11.899 1.00 80.94 73 ILE A CA 1
ATOM 546 C C . ILE A 1 73 ? -1.049 -0.169 10.730 1.00 80.94 73 ILE A C 1
ATOM 548 O O . ILE A 1 73 ? -0.562 -0.216 9.600 1.00 80.94 73 ILE A O 1
ATOM 552 N N . VAL A 1 74 ? -2.272 -0.631 10.986 1.00 81.62 74 VAL A N 1
ATOM 553 C CA . VAL A 1 74 ? -3.094 -1.324 9.990 1.00 81.62 74 VAL A CA 1
ATOM 554 C C . VAL A 1 74 ? -3.539 -0.372 8.872 1.00 81.62 74 VAL A C 1
ATOM 556 O O . VAL A 1 74 ? -3.524 -0.758 7.705 1.00 81.62 74 VAL A O 1
ATOM 559 N N . THR A 1 75 ? -3.856 0.888 9.178 1.00 82.38 75 THR A N 1
ATOM 560 C CA . THR A 1 75 ? -4.166 1.911 8.157 1.00 82.38 75 THR A CA 1
ATOM 561 C C . THR A 1 75 ? -2.954 2.407 7.386 1.00 82.38 75 THR A C 1
ATOM 563 O O . THR A 1 75 ? -3.076 2.727 6.202 1.00 82.38 75 THR A O 1
ATOM 566 N N . ALA A 1 76 ? -1.774 2.438 8.002 1.00 77.62 76 ALA A N 1
ATOM 567 C CA . ALA A 1 76 ? -0.544 2.770 7.294 1.00 77.62 76 ALA A CA 1
ATOM 568 C C . ALA A 1 76 ? -0.214 1.721 6.215 1.00 77.62 76 ALA A C 1
ATOM 570 O O . ALA A 1 76 ? 0.229 2.083 5.128 1.00 77.62 76 ALA A O 1
ATOM 571 N N . ILE A 1 77 ? -0.480 0.437 6.486 1.00 81.00 77 ILE A N 1
ATOM 572 C CA . ILE A 1 77 ? -0.171 -0.669 5.562 1.00 81.00 77 ILE A CA 1
ATOM 573 C C . ILE A 1 77 ? -1.318 -0.923 4.568 1.00 81.00 77 ILE A C 1
ATOM 575 O O . ILE A 1 77 ? -1.079 -1.085 3.372 1.00 81.00 77 ILE A O 1
ATOM 579 N N . PHE A 1 78 ? -2.566 -0.951 5.047 1.00 80.12 78 PHE A N 1
ATOM 580 C CA . PHE A 1 78 ? -3.739 -1.392 4.275 1.00 80.12 78 PHE A CA 1
ATOM 581 C C . PHE A 1 78 ? -4.752 -0.276 3.963 1.00 80.12 78 PHE A C 1
ATOM 583 O O . PHE A 1 78 ? -5.707 -0.502 3.213 1.00 80.12 78 PHE A O 1
ATOM 590 N N . GLY A 1 79 ? -4.575 0.928 4.512 1.00 83.38 79 GLY A N 1
ATOM 591 C CA . GLY A 1 79 ? -5.476 2.066 4.309 1.00 83.38 79 GLY A CA 1
ATOM 592 C C . GLY A 1 79 ? -6.909 1.818 4.769 1.00 83.38 79 GLY A C 1
ATOM 593 O O . GLY A 1 79 ? -7.133 1.300 5.863 1.00 83.38 79 GLY A O 1
ATOM 594 N N . LEU A 1 80 ? -7.888 2.188 3.936 1.00 81.12 80 LEU A N 1
ATOM 595 C CA . LEU A 1 80 ? -9.320 2.005 4.217 1.00 81.12 80 LEU A CA 1
ATOM 596 C C . LEU A 1 80 ? -9.714 0.557 4.513 1.00 81.12 80 LEU A C 1
ATOM 598 O O . LEU A 1 80 ? -10.526 0.309 5.403 1.00 81.12 80 LEU A O 1
ATOM 602 N N . ALA A 1 81 ? -9.144 -0.399 3.777 1.00 82.25 81 ALA A N 1
ATOM 603 C CA . ALA A 1 81 ? -9.441 -1.816 3.974 1.00 82.25 81 ALA A CA 1
ATOM 604 C C . ALA A 1 81 ? -9.023 -2.273 5.379 1.00 82.25 81 ALA A C 1
ATOM 606 O O . ALA A 1 81 ? -9.727 -3.055 6.016 1.00 82.25 81 ALA A O 1
ATOM 607 N N . GLY A 1 82 ? -7.926 -1.707 5.889 1.00 81.88 82 GLY A N 1
ATOM 608 C CA . GLY A 1 82 ? -7.459 -1.918 7.250 1.00 81.88 82 GLY A CA 1
ATOM 609 C C . GLY A 1 82 ? -8.483 -1.497 8.309 1.00 81.88 82 GLY A C 1
ATOM 610 O O . GLY A 1 82 ? -8.745 -2.255 9.239 1.00 81.88 82 GLY A O 1
ATOM 611 N N . ILE A 1 83 ? -9.131 -0.339 8.136 1.00 83.69 83 ILE A N 1
ATOM 612 C CA . ILE A 1 83 ? -10.229 0.086 9.022 1.00 83.69 83 ILE A CA 1
ATOM 613 C C . ILE A 1 83 ? -11.423 -0.857 8.941 1.00 83.69 83 ILE A C 1
ATOM 615 O O . ILE A 1 83 ? -11.993 -1.195 9.974 1.00 83.69 83 ILE A O 1
ATOM 619 N N . GLY A 1 84 ? -11.786 -1.308 7.739 1.00 81.50 84 GLY A N 1
ATOM 620 C CA . GLY A 1 84 ? -12.886 -2.258 7.562 1.00 81.50 84 GLY A CA 1
ATOM 621 C C . GLY A 1 84 ? -12.679 -3.541 8.368 1.00 81.50 84 GLY A C 1
ATOM 622 O O . GLY A 1 84 ? -13.583 -3.976 9.077 1.00 81.50 84 GLY A O 1
ATOM 623 N N . VAL A 1 85 ? -11.469 -4.107 8.334 1.00 83.19 85 VAL A N 1
ATOM 624 C CA . VAL A 1 85 ? -11.129 -5.306 9.120 1.00 83.19 85 VAL A CA 1
ATOM 625 C C . VAL A 1 85 ? -11.157 -5.018 10.622 1.00 83.19 85 VAL A C 1
ATOM 627 O O . VAL A 1 85 ? -11.721 -5.810 11.374 1.00 83.19 85 VAL A O 1
ATOM 630 N N . MET A 1 86 ? -10.617 -3.877 11.062 1.00 80.62 86 MET A N 1
ATOM 631 C CA . MET A 1 86 ? -10.635 -3.476 12.478 1.00 80.62 86 MET A CA 1
ATOM 632 C C . MET A 1 86 ? -12.062 -3.297 13.005 1.00 80.62 86 MET A C 1
ATOM 634 O O . MET A 1 86 ? -12.376 -3.758 14.099 1.00 80.62 86 MET A O 1
ATOM 638 N N . LEU A 1 87 ? -12.946 -2.695 12.207 1.00 80.56 87 LEU A N 1
ATOM 639 C CA . LEU A 1 87 ? -14.367 -2.580 12.525 1.00 80.56 87 LEU A CA 1
ATOM 640 C C . LEU A 1 87 ? -15.026 -3.952 12.641 1.00 80.56 87 LEU A C 1
ATOM 642 O O . LEU A 1 87 ? -15.708 -4.211 13.627 1.00 80.56 87 LEU A O 1
ATOM 646 N N . VAL A 1 88 ? -14.811 -4.843 11.670 1.00 81.88 88 VAL A N 1
ATOM 647 C CA . VAL A 1 88 ? -15.379 -6.199 11.700 1.00 81.88 88 VAL A CA 1
ATOM 648 C C . VAL A 1 88 ? -14.887 -6.963 12.928 1.00 81.88 88 VAL A C 1
ATOM 650 O O . VAL A 1 88 ? -15.691 -7.574 13.623 1.00 81.88 88 VAL A O 1
ATOM 653 N N . MET A 1 89 ? -13.598 -6.889 13.256 1.00 79.62 89 MET A N 1
ATOM 654 C CA . MET A 1 89 ? -13.060 -7.533 14.455 1.00 79.62 89 MET A CA 1
ATOM 655 C C . MET A 1 89 ? -13.602 -6.928 15.756 1.00 79.62 89 MET A C 1
ATOM 657 O O . MET A 1 89 ? -13.816 -7.667 16.719 1.00 79.62 89 MET A O 1
ATOM 661 N N . HIS A 1 90 ? -13.857 -5.617 15.790 1.00 73.81 90 HIS A N 1
ATOM 662 C CA . HIS A 1 90 ? -14.508 -4.968 16.926 1.00 73.81 90 HIS A CA 1
ATOM 663 C C . HIS A 1 90 ? -15.970 -5.423 17.069 1.00 73.81 90 HIS A C 1
ATOM 665 O O . HIS A 1 90 ? -16.385 -5.807 18.159 1.00 73.81 90 HIS A O 1
ATOM 671 N N . PHE A 1 91 ? -16.725 -5.501 15.967 1.00 76.19 91 PHE A N 1
ATOM 672 C CA . PHE A 1 91 ? -18.0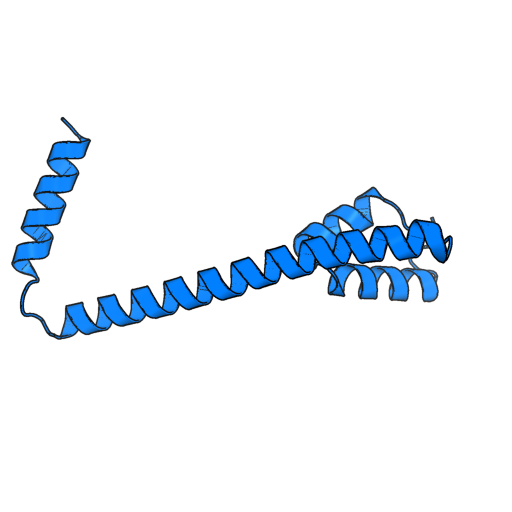94 -6.037 15.959 1.00 76.19 91 PHE A CA 1
ATOM 673 C C . PHE A 1 91 ? -18.168 -7.521 16.341 1.00 76.19 91 PHE A C 1
ATOM 675 O O . PHE A 1 91 ? -19.130 -7.944 16.975 1.00 76.19 91 PHE A O 1
ATOM 682 N N . LEU A 1 92 ? -17.155 -8.312 15.981 1.00 80.25 92 LEU A N 1
ATOM 683 C CA . LEU A 1 92 ? -17.052 -9.729 16.338 1.00 80.25 92 LEU A CA 1
ATOM 684 C C . LEU A 1 92 ? -16.530 -9.960 17.769 1.00 80.25 92 LEU A C 1
ATOM 686 O O . LEU A 1 92 ? -16.343 -11.108 18.166 1.00 80.25 92 LEU A O 1
ATOM 690 N N . GLY A 1 93 ? -16.278 -8.899 18.545 1.00 68.69 93 GLY A N 1
ATOM 691 C CA . GLY A 1 93 ? -15.855 -8.990 19.947 1.00 68.69 93 GLY A CA 1
ATOM 692 C C . GLY A 1 93 ? -14.407 -9.444 20.161 1.00 68.69 93 GLY A C 1
ATOM 693 O O . GLY A 1 93 ? -13.981 -9.596 21.301 1.00 68.69 93 GLY A O 1
ATOM 694 N N . PHE A 1 94 ? -13.628 -9.630 19.091 1.00 62.81 94 PHE A N 1
ATOM 695 C CA . PHE A 1 94 ? -12.201 -9.978 19.169 1.00 62.81 94 PHE A CA 1
ATOM 696 C C . PHE A 1 94 ? -11.319 -8.780 19.547 1.00 62.81 94 PHE A C 1
ATOM 698 O O . PHE A 1 94 ? -10.187 -8.953 19.988 1.00 62.81 94 PHE A O 1
ATOM 705 N N . LEU A 1 95 ? -11.842 -7.567 19.360 1.00 58.25 95 LEU A N 1
ATOM 706 C CA . LEU A 1 95 ? -11.156 -6.290 19.560 1.00 58.25 95 LEU A CA 1
ATOM 707 C C . LEU A 1 95 ? -11.799 -5.488 20.708 1.00 58.25 95 LEU A C 1
ATOM 709 O O . LEU A 1 95 ? -12.028 -4.285 20.593 1.00 58.25 95 LEU A O 1
ATOM 713 N N . ALA A 1 96 ? -12.138 -6.192 21.792 1.00 45.94 96 ALA A N 1
ATOM 714 C CA . ALA A 1 96 ? -12.631 -5.625 23.044 1.00 45.94 96 ALA A CA 1
ATOM 715 C C . ALA A 1 96 ? -11.464 -5.345 24.006 1.00 45.94 96 ALA A C 1
ATOM 717 O O . ALA A 1 96 ? -11.280 -6.075 24.977 1.00 45.94 96 ALA A O 1
ATOM 718 N N . VAL A 1 97 ? -10.677 -4.308 23.703 1.00 44.06 97 VAL A N 1
ATOM 719 C CA . VAL A 1 97 ? -9.907 -3.496 24.667 1.00 44.06 97 VAL A CA 1
ATOM 720 C C . VAL A 1 97 ? -9.826 -2.079 24.121 1.00 44.06 97 VAL A C 1
ATOM 722 O O . VAL A 1 97 ? -9.401 -1.937 22.950 1.00 44.06 97 VAL A O 1
#

Secondary structure (DSSP, 8-state):
-HHHHHHHHHHHHHHTTTT-HHHHHHHHHHHHHHHHHHHHHHHHHHHHHHHHHHHHHIIIII-----HHHHHHHHHHHTHHHHHHHHHHHHTTTT--

Sequence (97 aa):
MALEHVVNTAGETANNFIGDPTILVIGIVLIIAAVLIFTLLKKIIVNSILGLIVFGIIHFVIGIQLPFIPTLIVTAIFGLAGIGVMLVMHFLGFLAV

Foldseek 3Di:
DVVVVVVVVVVVVVVVVPPDVVVVVVVVVVVVVVVVVVVVVVVLVVLLVQQVVVVCCCCPPVVDDAPPPQSNVQSNGPRNVSVVVSVVCVVVVVRDD

Radius of gyration: 23.6 Å; chains: 1; bounding box: 55×23×58 Å